Protein AF-A0ABD2W6Q7-F1 (afdb_monomer_lite)

pLDDT: mean 78.8, std 16.0, range [45.06, 95.56]

Foldseek 3Di:
DPLVVVLVVLLVVLVVLLVVLVVQLVDPDHDLVVSVVSLVVSVVSLVVSVVSLVVCVVVCPPCPSVVSNVVSVVSSVVSVVSSVVVVVVVVPDDPPPPPPPDPPPDDDDDD

Sequence (111 aa):
MAGGNEVARKRGTVKSKLTALKNTLPSKIVDPLNVTIRFERLTETFKEYESLVEELLIEDENHTESVQYQTIENDYYATAAKVRGLTSSNSSNTTRSVNFTVPMGSSTLIE

Secondary structure (DSSP, 8-state):
--HHHHHHHHHHHHHHHHHHHHHHTT-SS--HHHHHHHHHHHHHHHHHHHHHHHHHHTT-TT-HHHHHHHHHHHHHHHHHHHHHHHHHHTTS-------------------

Structure (mmCIF, N/CA/C/O backbone):
data_AF-A0ABD2W6Q7-F1
#
_entry.id   AF-A0ABD2W6Q7-F1
#
loop_
_atom_site.group_PDB
_atom_site.id
_atom_site.type_symbol
_atom_site.label_atom_id
_atom_site.label_alt_id
_atom_site.label_comp_id
_atom_site.label_asym_id
_atom_site.label_entity_id
_atom_site.label_seq_id
_atom_site.pdbx_PDB_ins_code
_atom_site.Cartn_x
_atom_site.Cartn_y
_atom_site.Cartn_z
_atom_site.occupancy
_atom_site.B_iso_or_equiv
_atom_site.auth_seq_id
_atom_site.auth_comp_id
_atom_site.auth_asym_id
_atom_site.auth_atom_id
_atom_site.pdbx_PDB_model_num
ATOM 1 N N . MET A 1 1 ? 22.087 3.928 -14.675 1.00 49.97 1 MET A N 1
ATOM 2 C CA . MET A 1 1 ? 20.811 3.192 -14.543 1.00 49.97 1 MET A CA 1
ATOM 3 C C . MET A 1 1 ? 20.729 2.553 -13.155 1.00 49.97 1 MET A C 1
ATOM 5 O O . MET A 1 1 ? 21.140 1.413 -12.990 1.00 49.97 1 MET A O 1
ATOM 9 N N . ALA A 1 2 ? 20.291 3.304 -12.136 1.00 56.81 2 ALA A N 1
ATOM 10 C CA . ALA A 1 2 ? 20.166 2.819 -10.749 1.00 56.81 2 ALA A CA 1
ATOM 11 C C . ALA A 1 2 ? 18.705 2.792 -10.240 1.00 56.81 2 ALA A C 1
ATOM 13 O O . ALA A 1 2 ? 18.399 2.019 -9.332 1.00 56.81 2 ALA A O 1
ATOM 14 N N . GLY A 1 3 ? 17.798 3.553 -10.870 1.00 64.12 3 GLY A N 1
ATOM 15 C CA . GLY A 1 3 ? 16.413 3.735 -10.413 1.00 64.12 3 GLY A CA 1
ATOM 16 C C . GLY A 1 3 ? 15.541 2.475 -10.449 1.00 64.12 3 GLY A C 1
ATOM 17 O O . GLY A 1 3 ? 14.791 2.223 -9.512 1.00 64.12 3 GLY A O 1
ATOM 18 N N . GLY A 1 4 ? 15.695 1.599 -11.451 1.00 70.62 4 GLY A N 1
ATOM 19 C CA . GLY A 1 4 ? 14.846 0.400 -11.575 1.00 70.62 4 GLY A CA 1
ATOM 20 C C . GLY A 1 4 ? 14.957 -0.592 -10.403 1.00 70.62 4 GLY A C 1
ATOM 21 O O . GLY A 1 4 ? 13.973 -1.215 -10.005 1.00 70.62 4 GLY A O 1
ATOM 22 N N . ASN A 1 5 ? 16.140 -0.718 -9.791 1.00 81.00 5 ASN A N 1
ATOM 23 C CA . ASN A 1 5 ? 16.342 -1.593 -8.628 1.00 81.00 5 ASN A CA 1
ATOM 24 C C . ASN A 1 5 ? 15.718 -0.989 -7.355 1.00 81.00 5 ASN A C 1
ATOM 26 O O . ASN A 1 5 ? 15.165 -1.703 -6.515 1.00 81.00 5 ASN A O 1
ATOM 30 N N . GLU A 1 6 ? 15.771 0.334 -7.220 1.00 84.62 6 GLU A N 1
ATOM 31 C CA . GLU A 1 6 ? 15.151 1.050 -6.109 1.00 84.62 6 GLU A CA 1
ATOM 32 C C . GLU A 1 6 ? 13.620 0.986 -6.177 1.00 84.62 6 GLU A C 1
ATOM 34 O O . GLU A 1 6 ? 12.980 0.631 -5.183 1.00 84.62 6 GLU A O 1
ATOM 39 N N . VAL A 1 7 ? 13.042 1.173 -7.367 1.00 84.50 7 VAL A N 1
ATOM 40 C CA . VAL A 1 7 ? 11.599 1.025 -7.609 1.00 84.50 7 VAL A CA 1
ATOM 41 C C . VAL A 1 7 ? 11.120 -0.385 -7.295 1.00 84.50 7 VAL A C 1
ATOM 43 O O . VAL A 1 7 ? 10.157 -0.549 -6.546 1.00 84.50 7 VAL A O 1
ATOM 46 N N . ALA A 1 8 ? 11.824 -1.422 -7.756 1.00 86.50 8 ALA A N 1
ATOM 47 C CA . ALA A 1 8 ? 11.469 -2.806 -7.443 1.00 86.50 8 ALA A CA 1
ATOM 48 C C . ALA A 1 8 ? 11.500 -3.101 -5.928 1.00 86.50 8 ALA A C 1
ATOM 50 O O . ALA A 1 8 ? 10.612 -3.784 -5.402 1.00 86.50 8 ALA A O 1
ATOM 51 N N . ARG A 1 9 ? 12.486 -2.559 -5.200 1.00 88.56 9 ARG A N 1
ATOM 52 C CA . ARG A 1 9 ? 12.577 -2.690 -3.735 1.00 88.56 9 ARG A CA 1
ATOM 53 C C . ARG A 1 9 ? 11.452 -1.949 -3.017 1.00 88.56 9 ARG A C 1
ATOM 55 O O . ARG A 1 9 ? 10.820 -2.512 -2.112 1.00 88.56 9 ARG A O 1
ATOM 62 N N . LYS A 1 10 ? 11.165 -0.709 -3.416 1.00 89.00 10 LYS A N 1
ATOM 63 C CA . LYS A 1 10 ? 10.097 0.096 -2.813 1.00 89.00 10 LYS A CA 1
ATOM 64 C C . LYS A 1 10 ? 8.725 -0.517 -3.090 1.00 89.00 10 LYS A C 1
ATOM 66 O O . LYS A 1 10 ? 7.946 -0.702 -2.157 1.00 89.00 10 LYS A O 1
ATOM 71 N N . ARG A 1 11 ? 8.498 -0.986 -4.318 1.00 90.62 11 ARG A N 1
ATOM 72 C CA . ARG A 1 11 ? 7.335 -1.782 -4.731 1.00 90.62 11 ARG A CA 1
ATOM 73 C C . ARG A 1 11 ? 7.107 -2.985 -3.819 1.00 90.62 11 ARG A C 1
ATOM 75 O O . ARG A 1 11 ? 6.009 -3.176 -3.296 1.00 90.62 11 ARG A O 1
ATOM 82 N N . GLY A 1 12 ? 8.151 -3.782 -3.580 1.00 90.38 12 GLY A N 1
ATOM 83 C CA . GLY A 1 12 ? 8.092 -4.920 -2.657 1.00 90.38 12 GLY A CA 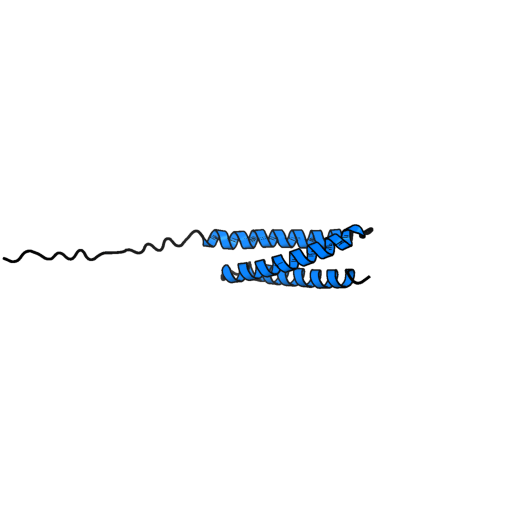1
ATOM 84 C C . GLY A 1 12 ? 7.706 -4.507 -1.232 1.00 90.38 12 GLY A C 1
ATOM 85 O O . GLY A 1 12 ? 6.872 -5.153 -0.594 1.00 90.38 12 GLY A O 1
ATOM 86 N N . THR A 1 13 ? 8.247 -3.382 -0.762 1.00 93.00 13 THR A N 1
ATOM 87 C CA . THR A 1 13 ? 7.945 -2.827 0.565 1.00 93.00 13 THR A CA 1
ATOM 88 C C . THR A 1 13 ? 6.480 -2.397 0.682 1.00 93.00 13 THR A C 1
ATOM 90 O O . THR A 1 13 ? 5.815 -2.759 1.655 1.00 93.00 13 THR A O 1
ATOM 93 N N . VAL A 1 14 ? 5.949 -1.683 -0.316 1.00 92.75 14 VAL A N 1
ATOM 94 C CA . VAL A 1 14 ? 4.536 -1.268 -0.366 1.00 92.75 14 VAL A CA 1
ATOM 95 C C . VAL A 1 14 ? 3.616 -2.490 -0.371 1.00 92.75 14 VAL A C 1
ATOM 97 O O . VAL A 1 14 ? 2.712 -2.575 0.460 1.00 92.75 14 VAL A O 1
ATOM 100 N N . LYS A 1 15 ? 3.885 -3.487 -1.225 1.00 93.88 15 LYS A N 1
ATOM 101 C CA . LYS A 1 15 ? 3.092 -4.730 -1.289 1.00 93.88 15 LYS A CA 1
ATOM 102 C C . LYS A 1 15 ? 3.085 -5.489 0.038 1.00 93.88 15 LYS A C 1
ATOM 104 O O . LYS A 1 15 ? 2.035 -5.977 0.460 1.00 93.88 15 LYS A O 1
ATOM 109 N N . SER A 1 16 ? 4.232 -5.574 0.710 1.00 94.06 16 SER A N 1
ATOM 110 C CA . SER A 1 16 ? 4.340 -6.219 2.023 1.00 94.06 16 SER A CA 1
ATOM 111 C C . SER A 1 16 ? 3.500 -5.490 3.077 1.00 94.06 16 SER A C 1
ATOM 113 O O . SER A 1 16 ? 2.676 -6.111 3.753 1.00 94.06 16 SER A O 1
ATOM 115 N N . LYS A 1 17 ? 3.617 -4.155 3.155 1.00 92.75 17 LYS A N 1
ATOM 116 C CA . LYS A 1 17 ? 2.820 -3.322 4.071 1.00 92.75 17 LYS A CA 1
ATOM 117 C C . LYS A 1 17 ? 1.316 -3.420 3.786 1.00 92.75 17 LYS A C 1
ATOM 119 O O . LYS A 1 17 ? 0.539 -3.578 4.726 1.00 92.75 17 LYS A O 1
ATOM 124 N N . LEU A 1 18 ? 0.910 -3.393 2.514 1.00 92.19 18 LEU A N 1
ATOM 125 C CA . LEU A 1 18 ? -0.482 -3.592 2.092 1.00 92.19 18 LEU A CA 1
ATOM 126 C C . LEU A 1 18 ? -1.016 -4.954 2.524 1.00 92.19 18 LEU A C 1
ATOM 128 O O . LEU A 1 18 ? -2.102 -5.036 3.090 1.00 92.19 18 LEU A O 1
ATOM 132 N N . THR A 1 19 ? -0.247 -6.017 2.295 1.00 92.56 19 THR A N 1
ATOM 133 C CA . THR A 1 19 ? -0.633 -7.385 2.664 1.00 92.56 19 THR A CA 1
ATOM 134 C C . THR A 1 19 ? -0.794 -7.516 4.176 1.00 92.56 19 THR A C 1
ATOM 136 O O . THR A 1 19 ? -1.811 -8.019 4.651 1.00 92.56 19 THR A O 1
ATOM 139 N N . ALA A 1 20 ? 0.168 -7.001 4.946 1.00 89.94 20 ALA A N 1
ATOM 140 C CA . ALA A 1 20 ? 0.096 -6.999 6.401 1.00 89.94 20 ALA A CA 1
ATOM 141 C C . ALA A 1 20 ? -1.147 -6.248 6.901 1.00 89.94 20 ALA A C 1
ATOM 143 O O . ALA A 1 20 ? -1.856 -6.747 7.775 1.00 89.94 20 ALA A O 1
ATOM 144 N N . LEU A 1 21 ? -1.453 -5.082 6.320 1.00 88.19 21 LEU A N 1
ATOM 145 C CA . LEU A 1 21 ? -2.616 -4.292 6.712 1.00 88.19 21 LEU A CA 1
ATOM 146 C C . LEU A 1 21 ? -3.929 -4.991 6.325 1.00 88.19 21 LEU A C 1
ATOM 148 O O . LEU A 1 21 ? -4.798 -5.164 7.179 1.00 88.19 21 LEU A O 1
ATOM 152 N N . LYS A 1 22 ? -4.039 -5.498 5.090 1.00 88.75 22 LYS A N 1
ATOM 153 C CA . LYS A 1 22 ? -5.180 -6.297 4.609 1.00 88.75 22 LYS A CA 1
ATOM 154 C C . LYS A 1 22 ? -5.477 -7.496 5.510 1.00 88.75 22 LYS A C 1
ATOM 156 O O . LYS A 1 22 ? -6.646 -7.761 5.760 1.00 88.75 22 LYS A O 1
ATOM 161 N N . ASN A 1 23 ? -4.453 -8.169 6.032 1.00 88.31 23 ASN A N 1
ATOM 162 C CA . ASN A 1 23 ? -4.619 -9.309 6.939 1.00 88.31 23 ASN A CA 1
ATOM 163 C C . ASN A 1 23 ? -5.097 -8.905 8.340 1.00 88.31 23 ASN A C 1
ATOM 165 O O . ASN A 1 23 ? -5.740 -9.700 9.019 1.00 88.31 23 ASN A O 1
ATOM 169 N N . THR A 1 24 ? -4.810 -7.676 8.779 1.00 84.38 24 THR A N 1
ATOM 170 C CA . THR A 1 24 ? -5.277 -7.178 10.083 1.00 84.38 24 THR A CA 1
ATOM 171 C C . THR A 1 24 ? -6.725 -6.695 10.046 1.00 84.38 24 THR A C 1
ATOM 173 O O . THR A 1 24 ? -7.471 -6.974 10.977 1.00 84.38 24 THR A O 1
ATOM 176 N N . LEU A 1 25 ? -7.153 -6.053 8.953 1.00 82.00 25 LEU A N 1
ATOM 177 C CA . LEU A 1 25 ? -8.486 -5.454 8.798 1.00 82.00 25 LEU A CA 1
ATOM 178 C C . LEU A 1 25 ? -9.705 -6.380 9.035 1.00 82.00 25 LEU A C 1
ATOM 180 O O . LEU A 1 25 ? -10.691 -5.878 9.567 1.00 82.00 25 LEU A O 1
ATOM 184 N N . PRO A 1 26 ? -9.719 -7.680 8.667 1.00 80.06 26 PRO A N 1
ATOM 185 C CA . PRO A 1 26 ? -10.881 -8.543 8.903 1.00 80.06 26 PRO A CA 1
ATOM 186 C C . PRO A 1 26 ? -11.031 -9.006 10.361 1.00 80.06 26 PRO A C 1
ATOM 188 O O . PRO A 1 26 ? -12.038 -9.630 10.697 1.00 80.06 26 PRO A O 1
ATOM 191 N N . SER A 1 27 ? -10.053 -8.74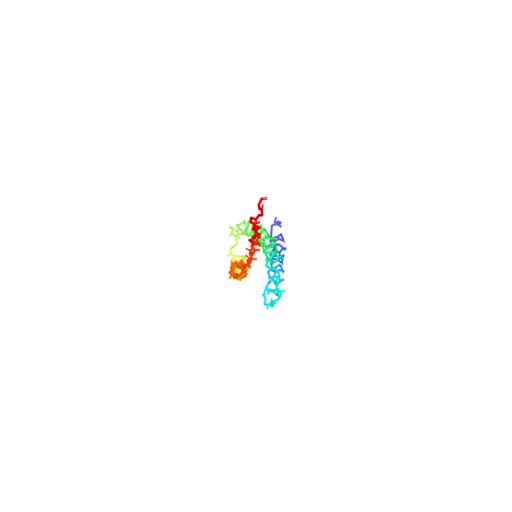3 11.235 1.00 74.38 27 SER A N 1
ATOM 192 C CA . SER A 1 27 ? -10.139 -9.154 12.637 1.00 74.38 27 SER A CA 1
ATOM 193 C C . SER A 1 27 ? -11.136 -8.278 13.405 1.00 74.38 27 SER A C 1
ATOM 195 O O . SER A 1 27 ? -11.048 -7.053 13.392 1.00 74.38 27 SER A O 1
ATOM 197 N N . LYS A 1 28 ? -12.076 -8.912 14.123 1.00 62.72 28 LYS A N 1
ATOM 198 C CA . LYS A 1 28 ? -13.111 -8.233 14.933 1.00 62.72 28 LYS A CA 1
ATOM 199 C C . LYS A 1 28 ? -12.549 -7.426 16.113 1.00 62.72 28 LYS A C 1
ATOM 201 O O . LYS A 1 28 ? -13.285 -6.661 16.723 1.00 62.72 28 LYS A O 1
ATOM 206 N N . ILE A 1 29 ? -11.271 -7.615 16.443 1.00 71.12 29 ILE A N 1
ATOM 207 C CA . ILE A 1 29 ? -10.566 -6.954 17.547 1.00 71.12 29 ILE A CA 1
ATOM 208 C C . ILE A 1 29 ? -9.372 -6.206 16.951 1.00 71.12 29 ILE A C 1
ATOM 210 O O . ILE A 1 29 ? -8.212 -6.570 17.141 1.00 71.12 29 ILE A O 1
ATOM 214 N N . VAL A 1 30 ? -9.664 -5.205 16.131 1.00 79.31 30 VAL A N 1
ATOM 215 C CA . VAL A 1 30 ? -8.662 -4.306 15.562 1.00 79.31 30 VAL A CA 1
ATOM 216 C C . VAL A 1 30 ? -8.670 -3.009 16.348 1.00 79.31 30 VAL A C 1
ATOM 218 O O . VAL A 1 30 ? -9.719 -2.392 16.493 1.00 79.31 30 VAL A O 1
ATOM 221 N N . ASP A 1 31 ? -7.496 -2.589 16.818 1.00 85.12 31 ASP A N 1
ATOM 222 C CA . ASP A 1 31 ? -7.293 -1.253 17.372 1.00 85.12 31 ASP A CA 1
ATOM 223 C C . ASP A 1 31 ? -7.268 -0.215 16.228 1.00 85.12 31 ASP A C 1
ATOM 225 O O . ASP A 1 31 ? -6.327 -0.224 15.417 1.00 85.12 31 ASP A O 1
ATOM 229 N N . PRO A 1 32 ? -8.271 0.684 16.141 1.00 84.50 32 PRO A N 1
ATOM 230 C CA . PRO A 1 32 ? -8.352 1.684 15.081 1.00 84.50 32 PRO A CA 1
ATOM 231 C C . PRO A 1 32 ? -7.155 2.640 15.068 1.00 84.50 32 PRO A C 1
ATOM 233 O O . PRO A 1 32 ? -6.745 3.082 13.992 1.00 84.50 32 PRO A O 1
ATOM 236 N N . LEU A 1 33 ? -6.557 2.930 16.230 1.00 87.00 33 LEU A N 1
ATOM 237 C CA . LEU A 1 33 ? -5.386 3.802 16.320 1.00 87.00 33 LEU A CA 1
ATOM 238 C C . LEU A 1 33 ? -4.167 3.126 15.686 1.00 87.00 33 LEU A C 1
ATOM 240 O O . LEU A 1 33 ? -3.486 3.717 14.849 1.00 87.00 33 LEU A O 1
ATOM 244 N N . ASN A 1 34 ? -3.928 1.858 16.023 1.00 88.12 34 ASN A N 1
ATOM 245 C CA . ASN A 1 34 ? -2.821 1.080 15.467 1.00 88.12 34 ASN A CA 1
ATOM 246 C C . ASN A 1 34 ? -2.949 0.917 13.946 1.00 88.12 34 ASN A C 1
ATOM 248 O O . ASN A 1 34 ? -1.970 1.070 13.216 1.00 88.12 34 ASN A O 1
ATOM 252 N N . VAL A 1 35 ? -4.163 0.661 13.448 1.00 89.69 35 VAL A N 1
ATOM 253 C CA . VAL A 1 35 ? -4.423 0.588 12.003 1.00 89.69 35 VAL A CA 1
ATOM 254 C C . VAL A 1 35 ? -4.192 1.930 11.318 1.00 89.69 35 VAL A C 1
ATOM 256 O O . VAL A 1 35 ? -3.576 1.947 10.255 1.00 89.69 35 VAL A O 1
ATOM 259 N N . THR A 1 36 ? -4.600 3.040 11.935 1.00 89.56 36 THR A N 1
ATOM 260 C CA . THR A 1 36 ? -4.355 4.389 11.400 1.00 89.56 36 THR A CA 1
ATOM 261 C C . THR A 1 36 ? -2.858 4.676 11.288 1.00 89.56 36 THR A C 1
ATOM 263 O O . THR A 1 36 ? -2.387 4.990 10.201 1.00 89.56 36 THR A O 1
ATOM 266 N N . ILE A 1 37 ? -2.080 4.437 12.350 1.00 91.75 37 ILE A N 1
ATOM 267 C CA . ILE A 1 37 ? -0.619 4.647 12.350 1.00 91.75 37 ILE A CA 1
ATOM 268 C C . ILE A 1 37 ? 0.070 3.782 11.283 1.00 91.75 37 ILE A C 1
ATOM 270 O O . ILE A 1 37 ? 0.978 4.225 10.577 1.00 91.75 37 ILE A O 1
ATOM 274 N N . ARG A 1 38 ? -0.339 2.513 11.149 1.00 91.25 38 ARG A N 1
ATOM 275 C CA . ARG A 1 38 ? 0.208 1.622 10.112 1.00 91.25 38 ARG A CA 1
ATOM 276 C C . ARG A 1 38 ? -0.150 2.097 8.711 1.00 91.25 38 ARG A C 1
ATOM 278 O O . ARG A 1 38 ? 0.681 1.972 7.813 1.00 91.25 38 ARG A O 1
ATOM 285 N N . PHE A 1 39 ? -1.361 2.615 8.532 1.00 93.31 39 PHE A N 1
ATOM 286 C CA . PHE A 1 39 ? -1.808 3.166 7.264 1.00 93.31 39 PHE A CA 1
ATOM 287 C C . PHE A 1 39 ? -1.045 4.449 6.909 1.00 93.31 39 PHE A C 1
ATOM 289 O O . PHE A 1 39 ? -0.570 4.554 5.788 1.00 93.31 39 PHE A O 1
ATOM 296 N N . GLU A 1 40 ? -0.798 5.361 7.851 1.00 93.81 40 GLU A N 1
ATOM 297 C CA . GLU A 1 40 ? 0.030 6.560 7.624 1.00 93.81 40 GLU A CA 1
ATOM 298 C C . GLU A 1 40 ? 1.447 6.204 7.149 1.00 93.81 40 GLU A C 1
ATOM 300 O O . GLU A 1 40 ? 1.917 6.706 6.130 1.00 93.81 40 GLU A O 1
ATOM 305 N N . ARG A 1 41 ? 2.094 5.235 7.806 1.00 93.44 41 ARG A N 1
ATOM 306 C CA . ARG A 1 41 ? 3.413 4.725 7.386 1.00 93.44 41 ARG A CA 1
ATOM 307 C C . ARG A 1 41 ? 3.392 4.005 6.038 1.00 93.44 41 ARG A C 1
ATOM 309 O O . ARG A 1 41 ? 4.445 3.818 5.422 1.00 93.44 41 ARG A O 1
ATOM 316 N N . LEU A 1 42 ? 2.243 3.476 5.626 1.00 93.50 42 LEU A N 1
ATOM 317 C CA . LEU A 1 42 ? 2.054 2.923 4.288 1.00 93.50 42 LEU A CA 1
ATOM 318 C C . LEU A 1 42 ? 1.914 4.063 3.274 1.00 93.50 42 LEU A C 1
ATOM 320 O O . LEU A 1 42 ? 2.573 3.999 2.244 1.00 93.50 42 LEU A O 1
ATOM 324 N N . THR A 1 43 ? 1.143 5.105 3.590 1.00 94.94 43 THR A N 1
ATOM 325 C CA . THR A 1 43 ? 0.972 6.311 2.768 1.00 94.94 43 THR A CA 1
ATOM 326 C C . THR A 1 43 ? 2.303 6.980 2.452 1.00 94.94 43 THR A C 1
ATOM 328 O O . THR A 1 43 ? 2.562 7.283 1.294 1.00 94.94 43 THR A O 1
ATOM 331 N N . GLU A 1 44 ? 3.177 7.168 3.443 1.00 95.00 44 GLU A N 1
ATOM 332 C CA . GLU A 1 44 ? 4.515 7.740 3.221 1.00 95.00 44 GLU A CA 1
ATOM 333 C C . GLU A 1 44 ? 5.318 6.911 2.212 1.00 95.00 44 GLU A C 1
ATOM 335 O O . GLU A 1 44 ? 5.810 7.422 1.211 1.00 95.00 44 GLU A O 1
ATOM 340 N N . THR A 1 45 ? 5.369 5.593 2.420 1.00 92.94 45 THR A N 1
ATOM 341 C CA . THR A 1 45 ? 6.101 4.684 1.526 1.00 92.94 45 THR A CA 1
ATOM 342 C C . THR A 1 45 ? 5.473 4.600 0.137 1.00 92.94 45 THR A C 1
ATOM 344 O O . THR A 1 45 ? 6.203 4.411 -0.832 1.00 92.94 45 THR A O 1
ATOM 347 N N . PHE A 1 46 ? 4.148 4.717 0.038 1.00 93.50 46 PHE A N 1
ATOM 348 C CA . PHE A 1 46 ? 3.432 4.750 -1.233 1.00 93.50 46 PHE A CA 1
ATOM 349 C C . PHE A 1 46 ? 3.753 6.026 -2.017 1.00 93.50 46 PHE A C 1
ATOM 351 O O . PHE A 1 46 ? 4.079 5.917 -3.189 1.00 93.50 46 PHE A O 1
ATOM 358 N N . LYS A 1 47 ? 3.779 7.199 -1.372 1.00 94.31 47 LYS A N 1
ATOM 359 C CA . LYS A 1 47 ? 4.171 8.467 -2.016 1.00 94.31 47 LYS A CA 1
ATOM 360 C C . LYS A 1 47 ? 5.613 8.455 -2.517 1.00 94.31 47 LYS A C 1
ATOM 362 O O . LYS A 1 47 ? 5.901 8.914 -3.613 1.00 94.31 47 LYS A O 1
ATOM 367 N N . GLU A 1 48 ? 6.528 7.898 -1.728 1.00 91.88 48 GLU A N 1
ATOM 368 C CA . GLU A 1 48 ? 7.910 7.718 -2.177 1.00 91.88 48 GLU A CA 1
ATOM 369 C C . GLU A 1 48 ? 8.000 6.742 -3.365 1.00 91.88 48 GLU A C 1
ATOM 371 O O . GLU A 1 48 ? 8.794 6.949 -4.273 1.00 91.88 48 GLU A O 1
ATOM 376 N N . TYR A 1 49 ? 7.195 5.673 -3.374 1.00 90.81 49 TYR A N 1
ATOM 377 C CA . TYR A 1 49 ? 7.118 4.751 -4.512 1.00 90.81 49 TYR A CA 1
ATOM 378 C C . TYR A 1 49 ? 6.555 5.429 -5.764 1.00 90.81 49 TYR A C 1
ATOM 380 O O . TYR A 1 49 ? 7.117 5.260 -6.838 1.00 90.81 49 TYR A O 1
ATOM 388 N N . GLU A 1 50 ? 5.482 6.201 -5.616 1.00 91.62 50 GLU A N 1
ATOM 389 C CA . GLU A 1 50 ? 4.846 6.980 -6.679 1.00 91.62 50 GLU A CA 1
ATOM 390 C C . GLU A 1 50 ? 5.831 7.946 -7.334 1.00 91.62 50 GLU A C 1
ATOM 392 O O . GLU A 1 50 ? 6.028 7.866 -8.541 1.00 91.62 50 GLU A O 1
ATOM 397 N N . SER A 1 51 ? 6.542 8.750 -6.538 1.00 90.50 51 SER A N 1
ATOM 398 C CA . SER A 1 51 ? 7.556 9.678 -7.055 1.00 90.50 51 SER A CA 1
ATOM 399 C C . SER A 1 51 ? 8.636 8.964 -7.873 1.00 90.50 51 SER A C 1
ATOM 401 O O . SER A 1 51 ? 9.038 9.456 -8.922 1.00 90.50 51 SER A O 1
ATOM 403 N N . LEU A 1 52 ? 9.098 7.792 -7.422 1.00 87.44 52 LEU A N 1
ATOM 404 C CA . LEU A 1 52 ? 10.120 7.029 -8.143 1.00 87.44 52 LEU A CA 1
ATOM 405 C C . LEU A 1 52 ? 9.576 6.384 -9.426 1.00 87.44 52 LEU A C 1
ATOM 407 O O . LEU A 1 52 ? 10.313 6.199 -10.391 1.00 87.44 52 LEU A O 1
ATOM 411 N N . VAL A 1 53 ? 8.301 5.992 -9.431 1.00 86.75 53 VAL A N 1
ATOM 412 C CA . VAL A 1 53 ? 7.648 5.438 -10.619 1.00 86.75 53 VAL A CA 1
ATOM 413 C C . VAL A 1 53 ? 7.398 6.526 -11.653 1.00 86.75 53 VAL A C 1
ATOM 415 O O . VAL A 1 53 ? 7.644 6.272 -12.825 1.00 86.75 53 VAL A O 1
ATOM 418 N N . GLU A 1 54 ? 6.949 7.718 -11.255 1.00 85.94 54 GLU A N 1
ATOM 419 C CA . GLU A 1 54 ? 6.740 8.845 -12.175 1.00 85.94 54 GLU A CA 1
ATOM 420 C C . GLU A 1 54 ? 8.008 9.172 -12.971 1.00 85.94 54 GLU A C 1
ATOM 422 O O . GLU A 1 54 ? 7.933 9.369 -14.182 1.00 85.94 54 GLU A O 1
ATOM 427 N N . GLU A 1 55 ? 9.178 9.135 -12.327 1.00 82.19 55 GLU A N 1
ATOM 428 C CA . GLU A 1 55 ? 10.468 9.320 -13.001 1.00 82.19 55 GLU A CA 1
ATOM 429 C C . GLU A 1 55 ? 10.756 8.231 -14.049 1.00 82.19 55 GLU A C 1
ATOM 431 O O . GLU A 1 55 ? 11.308 8.528 -15.107 1.00 82.19 55 GLU A O 1
ATOM 436 N N . LEU A 1 56 ? 10.363 6.979 -13.790 1.00 77.88 56 LEU A N 1
ATOM 437 C CA . LEU A 1 56 ? 10.566 5.861 -14.719 1.00 77.88 56 LEU A CA 1
ATOM 438 C C . LEU A 1 56 ? 9.496 5.76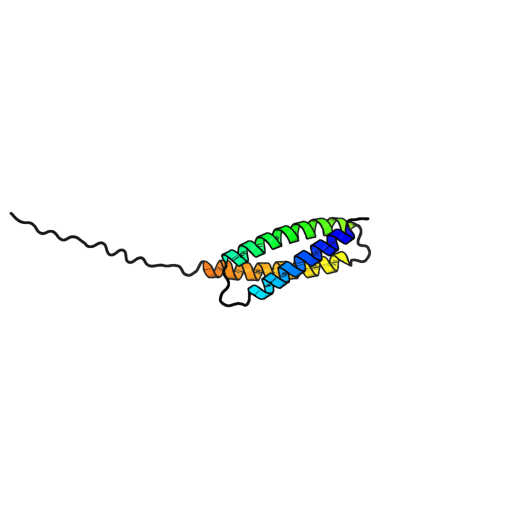9 -15.810 1.00 77.88 56 LEU A C 1
ATOM 440 O O . LEU A 1 56 ? 9.787 5.277 -16.897 1.00 77.88 56 LEU A O 1
ATOM 444 N N . LEU A 1 57 ? 8.272 6.236 -15.551 1.00 78.81 57 LEU A N 1
ATOM 445 C CA . LEU A 1 57 ? 7.170 6.224 -16.518 1.00 78.81 57 LEU A CA 1
ATOM 446 C C . LEU A 1 57 ? 7.462 7.086 -17.746 1.00 78.81 57 LEU A C 1
ATOM 448 O O . LEU A 1 57 ? 6.954 6.797 -18.825 1.00 78.81 57 LEU A O 1
ATOM 452 N N . ILE A 1 58 ? 8.308 8.106 -17.595 1.00 76.06 58 ILE A N 1
ATOM 453 C CA . ILE A 1 58 ? 8.781 8.949 -18.700 1.00 76.06 58 ILE A CA 1
ATOM 454 C C . ILE A 1 58 ? 9.568 8.118 -19.731 1.00 76.06 58 ILE A C 1
ATOM 456 O O . ILE A 1 58 ? 9.556 8.440 -20.918 1.00 76.06 58 ILE A O 1
ATOM 460 N N . GLU A 1 59 ? 10.215 7.033 -19.295 1.00 72.12 59 GLU A N 1
ATOM 461 C CA . GLU A 1 59 ? 11.069 6.163 -20.113 1.00 72.12 59 GLU A CA 1
ATOM 462 C C . GLU A 1 59 ? 10.448 4.763 -20.356 1.00 72.12 59 GLU A C 1
ATOM 464 O O . GLU A 1 59 ? 11.081 3.897 -20.962 1.00 72.12 59 GLU A O 1
ATOM 469 N N . ASP A 1 60 ? 9.214 4.509 -19.895 1.00 73.19 60 ASP A N 1
ATOM 470 C CA . ASP A 1 60 ? 8.573 3.180 -19.910 1.00 73.19 60 ASP A CA 1
ATOM 471 C C . ASP A 1 60 ? 7.901 2.853 -21.259 1.00 73.19 60 ASP A C 1
ATOM 473 O O . ASP A 1 60 ? 6.677 2.786 -21.374 1.00 73.19 60 ASP A O 1
ATOM 477 N N . GLU A 1 61 ? 8.700 2.582 -22.296 1.00 71.25 61 GLU A N 1
ATOM 478 C CA . GLU A 1 61 ? 8.191 2.190 -23.627 1.00 71.25 61 GLU A CA 1
ATOM 479 C C . GLU A 1 61 ? 7.326 0.910 -23.592 1.00 71.25 61 GLU A C 1
ATOM 481 O O . GLU A 1 61 ? 6.400 0.741 -24.389 1.00 71.25 61 GLU A O 1
ATOM 486 N N . ASN A 1 62 ? 7.586 0.008 -22.638 1.00 79.31 62 ASN A N 1
ATOM 487 C CA . ASN A 1 62 ? 6.895 -1.280 -22.512 1.00 79.31 62 ASN A CA 1
ATOM 488 C C . ASN A 1 62 ? 5.703 -1.252 -21.542 1.00 79.31 62 ASN A C 1
ATOM 490 O O . ASN A 1 62 ? 5.114 -2.306 -21.290 1.00 79.31 62 ASN A O 1
ATOM 494 N N . HIS A 1 63 ? 5.350 -0.085 -20.990 1.00 79.44 63 HIS A N 1
ATOM 495 C CA . HIS A 1 63 ? 4.226 0.118 -20.061 1.00 79.44 63 HIS A CA 1
ATOM 496 C C . HIS A 1 63 ? 4.233 -0.823 -18.836 1.00 79.44 63 HIS A C 1
ATOM 498 O O . HIS A 1 63 ? 3.204 -1.065 -18.197 1.00 79.44 63 HIS A O 1
ATOM 504 N N . THR A 1 64 ? 5.384 -1.412 -18.512 1.00 83.25 64 THR A N 1
ATOM 505 C CA . THR A 1 64 ? 5.478 -2.482 -17.513 1.00 83.25 64 THR A CA 1
ATOM 506 C C . THR A 1 64 ? 5.449 -1.920 -16.098 1.00 83.25 64 THR A C 1
ATOM 508 O O . THR A 1 64 ? 4.870 -2.538 -15.199 1.00 83.25 64 THR A O 1
ATOM 511 N N . GLU A 1 65 ? 6.047 -0.751 -15.887 1.00 82.56 65 GLU A N 1
ATOM 512 C CA . GLU A 1 65 ? 5.996 -0.059 -14.602 1.00 82.56 65 GLU A CA 1
ATOM 513 C C . GLU A 1 65 ? 4.626 0.599 -14.402 1.00 82.56 65 GLU A C 1
ATOM 515 O O . GLU A 1 65 ? 4.082 0.530 -13.298 1.00 82.56 65 GLU A O 1
ATOM 520 N N . SER A 1 66 ? 3.996 1.084 -15.479 1.00 85.25 66 SER A N 1
ATOM 521 C CA . SER A 1 66 ? 2.619 1.605 -15.457 1.00 85.25 66 SER A CA 1
ATOM 522 C C . SER A 1 66 ? 1.597 0.587 -14.938 1.00 85.25 66 SER A C 1
ATOM 524 O O . SER A 1 66 ? 0.869 0.861 -13.981 1.00 85.25 66 SER A O 1
ATOM 526 N N . VAL A 1 67 ? 1.589 -0.632 -15.489 1.00 89.62 67 VAL A N 1
ATOM 527 C CA . VAL A 1 67 ? 0.653 -1.693 -15.065 1.00 89.62 67 VAL A CA 1
ATOM 528 C C . VAL A 1 67 ? 0.879 -2.099 -13.604 1.00 89.62 67 VAL A C 1
ATOM 530 O O . VAL A 1 67 ? -0.072 -2.341 -12.847 1.00 89.62 67 VAL A O 1
ATOM 533 N N . GLN A 1 68 ? 2.141 -2.181 -13.181 1.00 88.69 68 GLN A N 1
ATOM 534 C CA . GLN A 1 68 ? 2.482 -2.560 -11.811 1.00 88.69 68 GLN A CA 1
ATOM 535 C C . GLN A 1 68 ? 2.087 -1.484 -10.804 1.00 88.69 68 GLN A C 1
ATOM 537 O O . GLN A 1 68 ? 1.528 -1.816 -9.755 1.00 88.69 68 GLN A O 1
ATOM 542 N N . TYR A 1 69 ? 2.333 -0.218 -11.135 1.00 90.19 69 TYR A N 1
ATOM 543 C CA . TYR A 1 69 ? 1.909 0.912 -10.324 1.00 90.19 69 TYR A CA 1
ATOM 544 C C . TYR A 1 69 ? 0.391 0.950 -10.188 1.00 90.19 69 TYR A C 1
ATOM 546 O O . TYR A 1 69 ? -0.105 0.929 -9.064 1.00 90.19 69 TYR A O 1
ATOM 554 N N . GLN A 1 70 ? -0.351 0.856 -11.294 1.00 92.88 70 GLN A N 1
ATOM 555 C CA . GLN A 1 70 ? -1.814 0.880 -11.273 1.00 92.88 70 GLN A CA 1
ATOM 556 C C . GLN A 1 70 ? -2.405 -0.257 -10.423 1.00 92.88 70 GLN A C 1
ATOM 558 O O . GLN A 1 70 ? -3.391 -0.081 -9.705 1.00 92.88 70 GLN A O 1
ATOM 563 N N . THR A 1 71 ? -1.790 -1.442 -10.449 1.00 93.25 71 THR A N 1
ATOM 564 C CA . THR A 1 71 ? -2.206 -2.561 -9.588 1.00 93.25 71 THR A CA 1
ATOM 565 C C . THR A 1 71 ? -2.059 -2.213 -8.103 1.00 93.25 71 THR A C 1
ATOM 567 O O . THR A 1 71 ? -2.944 -2.503 -7.298 1.00 93.25 71 THR A O 1
ATOM 570 N N . ILE A 1 72 ? -0.942 -1.589 -7.729 1.00 93.12 72 ILE A N 1
ATOM 571 C CA . ILE A 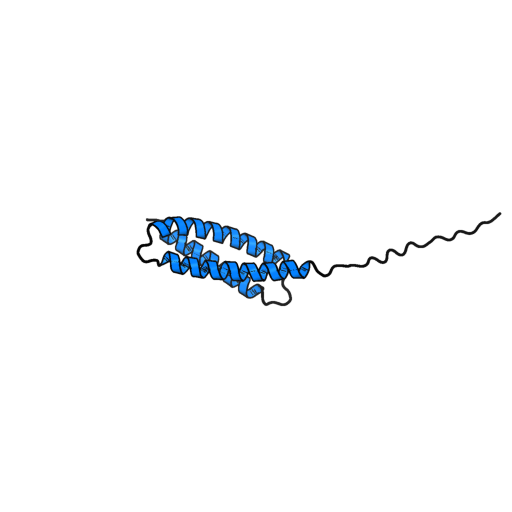1 72 ? -0.638 -1.230 -6.339 1.00 93.12 72 ILE A CA 1
ATOM 572 C C . ILE A 1 72 ? -1.475 -0.043 -5.877 1.00 93.12 72 ILE A C 1
ATOM 574 O O . ILE A 1 72 ? -1.954 -0.049 -4.746 1.00 93.12 72 ILE A O 1
ATOM 578 N N . GLU A 1 73 ? -1.680 0.937 -6.748 1.00 94.94 73 GLU A N 1
ATOM 579 C CA . GLU A 1 73 ? -2.531 2.098 -6.525 1.00 94.94 73 GLU A CA 1
ATOM 580 C C . GLU A 1 73 ? -3.971 1.671 -6.201 1.00 94.94 73 GLU A C 1
ATOM 582 O O . GLU A 1 73 ? -4.523 2.052 -5.165 1.00 94.94 73 GLU A O 1
ATOM 587 N N . ASN A 1 74 ? -4.554 0.796 -7.026 1.00 94.56 74 ASN A N 1
ATOM 588 C CA . ASN A 1 74 ? -5.890 0.249 -6.786 1.00 94.56 74 ASN A CA 1
ATOM 589 C C . ASN A 1 74 ? -5.988 -0.447 -5.420 1.00 94.56 74 ASN A C 1
ATOM 591 O O . ASN A 1 74 ? -6.931 -0.226 -4.653 1.00 94.56 74 ASN A O 1
ATOM 595 N N . ASP A 1 75 ? -4.993 -1.268 -5.086 1.00 93.12 75 ASP A N 1
ATOM 596 C CA . ASP A 1 75 ? -4.935 -1.977 -3.809 1.00 93.12 75 ASP A CA 1
ATOM 597 C C . ASP A 1 75 ? -4.766 -1.034 -2.611 1.00 93.12 75 ASP A C 1
ATOM 599 O O . ASP A 1 75 ? -5.340 -1.269 -1.537 1.00 93.12 75 ASP A O 1
ATOM 603 N N . TYR A 1 76 ? -3.994 0.035 -2.792 1.00 95.56 76 TYR A N 1
ATOM 604 C CA . TYR A 1 76 ? -3.796 1.082 -1.806 1.00 95.56 76 TYR A CA 1
ATOM 605 C C . TYR A 1 76 ? -5.103 1.815 -1.513 1.00 95.56 76 TYR A C 1
ATOM 607 O O . TYR A 1 76 ? -5.534 1.833 -0.355 1.00 95.56 76 TYR A O 1
ATOM 615 N N . TYR A 1 77 ? -5.800 2.319 -2.532 1.00 95.19 77 TYR A N 1
ATOM 616 C CA . TYR A 1 77 ? -7.063 3.032 -2.333 1.00 95.19 77 TYR A CA 1
ATOM 617 C C . TYR A 1 77 ? -8.184 2.128 -1.810 1.00 95.19 77 TYR A C 1
ATOM 619 O O . TYR A 1 77 ? -8.957 2.543 -0.941 1.00 95.19 77 TYR A O 1
ATOM 627 N N . ALA A 1 78 ? -8.236 0.862 -2.233 1.00 93.12 78 ALA A N 1
ATOM 628 C CA . ALA A 1 78 ? -9.165 -0.113 -1.661 1.00 93.12 78 ALA A CA 1
ATOM 629 C C . ALA A 1 78 ? -8.908 -0.339 -0.160 1.00 93.12 78 ALA A C 1
ATOM 631 O O . ALA A 1 78 ? -9.843 -0.497 0.632 1.00 93.12 78 ALA A O 1
ATOM 632 N N . THR A 1 79 ? -7.640 -0.343 0.254 1.00 91.19 79 THR A N 1
ATOM 633 C CA . THR A 1 79 ? -7.253 -0.467 1.665 1.00 91.19 79 THR A CA 1
ATOM 634 C C . THR A 1 79 ? -7.564 0.817 2.439 1.00 91.19 79 THR A C 1
ATOM 636 O O . THR A 1 79 ? -8.107 0.742 3.541 1.00 91.19 79 THR A O 1
ATOM 639 N N . ALA A 1 80 ? -7.326 1.985 1.840 1.00 91.75 80 ALA A N 1
ATOM 640 C CA . ALA A 1 80 ? -7.657 3.291 2.406 1.00 91.75 80 ALA A CA 1
ATOM 641 C C . ALA A 1 80 ? -9.154 3.419 2.726 1.00 91.75 80 ALA A C 1
ATOM 643 O O . ALA A 1 80 ? -9.529 3.834 3.823 1.00 91.75 80 ALA A O 1
ATOM 644 N N . ALA A 1 81 ? -10.016 2.992 1.798 1.00 90.69 81 ALA A N 1
ATOM 645 C CA . ALA A 1 81 ? -11.463 2.991 1.993 1.00 90.69 81 ALA A CA 1
ATOM 646 C C . ALA A 1 81 ? -11.883 2.135 3.201 1.00 90.69 81 ALA A C 1
ATOM 648 O O . ALA A 1 81 ? -12.717 2.555 4.005 1.00 90.69 81 ALA A O 1
ATOM 649 N N . LYS A 1 82 ? -11.262 0.961 3.377 1.00 88.88 82 LYS A N 1
ATOM 650 C CA . LYS A 1 82 ? -11.520 0.075 4.524 1.00 88.88 82 LYS A CA 1
ATOM 651 C C . LYS A 1 82 ? -11.058 0.687 5.845 1.00 88.88 82 LYS A C 1
ATOM 653 O O . LYS A 1 82 ? -11.809 0.655 6.817 1.00 88.88 82 LYS A O 1
ATOM 658 N N . VAL A 1 83 ? -9.859 1.273 5.878 1.00 88.44 83 VAL A N 1
ATOM 659 C CA . VAL A 1 83 ? -9.332 1.968 7.066 1.00 88.44 83 VAL A CA 1
ATOM 660 C C . VAL A 1 83 ? -10.249 3.127 7.461 1.00 88.44 83 VAL A C 1
ATOM 662 O O . VAL A 1 83 ? -10.629 3.235 8.625 1.00 88.44 83 VAL A O 1
ATOM 665 N N . ARG A 1 84 ? -10.683 3.940 6.489 1.00 86.44 84 ARG A N 1
ATOM 666 C CA . ARG A 1 84 ? -11.633 5.040 6.715 1.00 86.44 84 ARG A CA 1
ATOM 667 C C . ARG A 1 84 ? -12.973 4.550 7.267 1.00 86.44 84 ARG A C 1
ATOM 669 O O . ARG A 1 84 ? -13.559 5.219 8.117 1.00 86.44 84 ARG A O 1
ATOM 676 N N . GLY A 1 85 ? -13.456 3.396 6.805 1.00 84.44 85 GLY A N 1
ATOM 677 C CA . GLY A 1 85 ? -14.660 2.762 7.344 1.00 84.44 85 GLY A CA 1
ATOM 678 C C . GLY A 1 85 ? -14.532 2.455 8.839 1.00 84.44 85 GLY A C 1
ATOM 679 O O . GLY A 1 85 ? -15.420 2.803 9.612 1.00 84.44 85 GLY A O 1
ATOM 680 N N . LEU A 1 86 ? -13.395 1.894 9.263 1.00 80.75 86 LEU A N 1
ATOM 681 C CA . LEU A 1 86 ? -13.137 1.564 10.669 1.00 80.75 86 LEU A CA 1
ATOM 682 C C . LEU A 1 86 ? -13.048 2.802 11.569 1.00 80.75 86 LEU A C 1
ATOM 684 O O . LEU A 1 86 ? -13.609 2.807 12.664 1.00 80.75 86 LEU A O 1
ATOM 688 N N . THR A 1 87 ? -12.367 3.859 11.121 1.00 72.38 87 THR A N 1
ATOM 689 C CA . THR A 1 87 ? -12.214 5.085 11.920 1.00 72.38 87 THR A CA 1
ATOM 690 C C . THR A 1 87 ? -13.510 5.888 12.006 1.00 72.38 87 THR A C 1
ATOM 692 O O . THR A 1 87 ? -13.796 6.473 13.048 1.00 72.38 87 THR A O 1
ATOM 695 N N . SER A 1 88 ? -14.338 5.861 10.957 1.00 68.19 88 SER A N 1
ATOM 696 C CA . SER A 1 88 ? -15.634 6.551 10.941 1.00 68.19 88 SER A CA 1
ATOM 697 C C . SER A 1 88 ? -16.670 5.854 11.831 1.00 68.19 88 SER A C 1
ATOM 699 O O . SER A 1 88 ? -17.392 6.526 12.564 1.00 68.19 88 SER A O 1
ATOM 701 N N . SER A 1 89 ? -16.719 4.515 11.837 1.00 57.59 89 SER A N 1
ATOM 702 C CA . SER A 1 89 ? -17.632 3.751 12.706 1.00 57.59 89 SER A CA 1
ATOM 703 C C . SER A 1 89 ? -17.309 3.890 14.196 1.00 57.59 89 SER A C 1
ATOM 705 O O . SER A 1 89 ? -18.210 3.814 15.030 1.00 57.59 89 SER A O 1
ATOM 707 N N . ASN A 1 90 ? -16.045 4.144 14.546 1.00 53.25 90 ASN A N 1
ATOM 708 C CA . ASN A 1 90 ? -15.633 4.331 15.937 1.00 53.25 90 ASN A CA 1
ATOM 709 C C . ASN A 1 90 ? -16.040 5.703 16.514 1.00 53.25 90 ASN A C 1
ATOM 711 O O . ASN A 1 90 ? -15.956 5.910 17.721 1.00 53.25 90 ASN A O 1
ATOM 715 N N . SER A 1 91 ? -16.516 6.633 15.675 1.00 48.91 91 SER A N 1
ATOM 716 C CA . SER A 1 91 ? -16.996 7.950 16.114 1.00 48.91 91 SER A CA 1
ATOM 717 C C . SER A 1 91 ? -18.466 7.949 16.563 1.00 48.91 91 SER A C 1
ATOM 719 O O . SER A 1 91 ? -18.960 8.979 17.019 1.00 48.91 91 SER A O 1
ATOM 721 N N . SER A 1 92 ? -19.183 6.826 16.441 1.00 49.88 92 SER A N 1
ATOM 722 C CA . SER A 1 92 ? -20.647 6.781 16.574 1.00 49.88 92 SER A CA 1
ATOM 723 C C . SER A 1 92 ? -21.171 6.065 17.819 1.00 49.88 92 SER A C 1
ATOM 725 O O . SER A 1 92 ? -22.333 5.691 17.809 1.00 49.88 92 SER A O 1
ATOM 727 N N . ASN A 1 93 ? -20.376 5.860 18.879 1.00 49.62 93 ASN A N 1
ATOM 728 C CA . ASN A 1 93 ? -20.893 5.387 20.175 1.00 49.62 93 ASN A CA 1
ATOM 729 C C . ASN A 1 93 ? -19.919 5.668 21.333 1.00 49.62 93 ASN A C 1
ATOM 731 O O . ASN A 1 93 ? -19.234 4.787 21.842 1.00 49.62 93 ASN A O 1
ATOM 735 N N . THR A 1 94 ? -19.874 6.910 21.805 1.00 50.31 94 THR A N 1
ATOM 736 C CA . THR A 1 94 ? -19.536 7.197 23.209 1.00 50.31 94 THR A CA 1
ATOM 737 C C . THR A 1 94 ? -20.428 8.337 23.683 1.00 50.31 94 THR A C 1
ATOM 739 O O . THR A 1 94 ? -19.986 9.430 24.009 1.00 50.31 94 THR A O 1
ATOM 742 N N . THR A 1 95 ? -21.732 8.074 23.743 1.00 51.88 95 THR A N 1
ATOM 743 C CA . THR A 1 95 ? -22.596 8.769 24.698 1.00 51.88 95 THR A CA 1
ATOM 744 C C . THR A 1 95 ? -22.440 8.029 26.017 1.00 51.88 95 THR A C 1
ATOM 746 O O . THR A 1 95 ? -23.261 7.205 26.406 1.00 51.88 95 THR A O 1
ATOM 749 N N . ARG A 1 96 ? -21.318 8.257 26.704 1.00 49.50 96 ARG A N 1
ATOM 750 C CA . ARG A 1 96 ? -21.220 7.878 28.110 1.00 49.50 96 ARG A CA 1
ATOM 751 C C . ARG A 1 96 ? -22.081 8.900 28.848 1.00 49.50 96 ARG A C 1
ATOM 753 O O . ARG A 1 96 ? -21.610 9.990 29.154 1.00 49.50 96 ARG A O 1
ATOM 760 N N . SER A 1 97 ? -23.366 8.592 29.032 1.00 53.16 97 SER A N 1
ATOM 761 C CA . SER A 1 97 ? -24.251 9.374 29.893 1.00 53.16 97 SER A CA 1
ATOM 762 C C . SER A 1 97 ? -23.686 9.297 31.308 1.00 53.16 97 SER A C 1
ATOM 764 O O . SER A 1 97 ? -23.912 8.339 32.048 1.00 53.16 97 SER A O 1
ATOM 766 N N . VAL A 1 98 ? -22.865 10.273 31.671 1.00 56.78 98 VAL A N 1
ATOM 767 C CA . VAL A 1 98 ? -22.536 10.523 33.065 1.00 56.78 98 VAL A CA 1
ATOM 768 C C . VAL A 1 98 ? -23.815 11.036 33.713 1.00 56.78 98 VAL A C 1
ATOM 770 O O . VAL A 1 98 ? -24.171 12.202 33.567 1.00 56.78 98 VAL A O 1
ATOM 773 N N . ASN A 1 99 ? -24.538 10.147 34.397 1.00 52.41 99 ASN A N 1
ATOM 774 C CA . ASN A 1 99 ? -25.555 10.549 35.361 1.00 52.41 99 ASN A CA 1
ATOM 775 C C . ASN A 1 99 ? -24.835 11.292 36.489 1.00 52.41 99 ASN A C 1
ATOM 777 O O . ASN A 1 99 ? -24.377 10.694 37.461 1.00 52.41 99 ASN A O 1
ATOM 781 N N . PHE A 1 100 ? -24.680 12.602 36.319 1.00 52.50 100 PHE A N 1
ATOM 782 C CA . PHE A 1 100 ? -24.209 13.495 37.361 1.00 52.50 100 PHE A CA 1
ATOM 783 C C . PHE A 1 100 ? -25.385 13.765 38.302 1.00 52.50 100 PHE A C 1
ATOM 785 O O . PHE A 1 100 ? -26.081 14.773 38.198 1.00 52.50 100 PHE A O 1
ATOM 792 N N . THR A 1 101 ? -25.665 12.809 39.186 1.00 54.66 101 THR A N 1
ATOM 793 C CA . THR A 1 101 ? -26.616 13.004 40.278 1.00 54.66 101 THR A CA 1
ATOM 794 C C . THR A 1 101 ? -25.925 13.870 41.325 1.00 54.66 101 THR A C 1
ATOM 796 O O . THR A 1 101 ? -25.169 13.374 42.157 1.00 54.66 101 THR A O 1
ATOM 799 N N . VAL A 1 102 ? -26.135 15.185 41.263 1.00 58.06 102 VAL A N 1
ATOM 800 C CA . VAL A 1 102 ? -25.802 16.073 42.381 1.00 58.06 102 VAL A CA 1
ATOM 801 C C . VAL A 1 102 ? -26.695 15.703 43.570 1.00 58.06 102 VAL A C 1
ATOM 803 O O . VAL A 1 102 ? -27.919 15.720 43.424 1.00 58.06 102 VAL A O 1
ATOM 806 N N . PRO A 1 103 ? -26.144 15.362 44.749 1.00 49.22 103 PRO A N 1
ATOM 807 C CA . PRO A 1 103 ? -26.955 15.252 45.946 1.00 49.22 103 PRO A CA 1
ATOM 808 C C . PRO A 1 103 ? -27.402 16.666 46.325 1.00 49.22 103 PRO A C 1
ATOM 810 O O . PRO A 1 103 ? -26.607 17.499 46.756 1.00 49.22 103 PRO A O 1
ATOM 813 N N . MET A 1 104 ? -28.687 16.947 46.114 1.00 50.03 104 MET A N 1
ATOM 814 C CA . MET A 1 104 ? -29.356 18.133 46.630 1.00 50.03 104 MET A CA 1
ATOM 815 C C . MET A 1 104 ? -29.359 18.019 48.158 1.00 50.03 104 MET A C 1
ATOM 817 O O . MET A 1 104 ? -30.192 17.334 48.746 1.00 50.03 104 MET A O 1
ATOM 821 N N . GLY A 1 105 ? -28.350 18.624 48.787 1.00 49.00 105 GLY A N 1
ATOM 822 C CA . GLY A 1 105 ? -28.239 18.751 50.233 1.00 49.00 105 GLY A CA 1
ATOM 823 C C . GLY A 1 105 ? -29.382 19.608 50.755 1.00 49.00 105 GLY A C 1
ATOM 824 O O . GLY A 1 105 ? -29.290 20.830 50.797 1.00 49.00 105 GLY A O 1
ATOM 825 N N . SER A 1 106 ? -30.477 18.948 51.113 1.00 53.66 106 SER A N 1
ATOM 826 C CA . 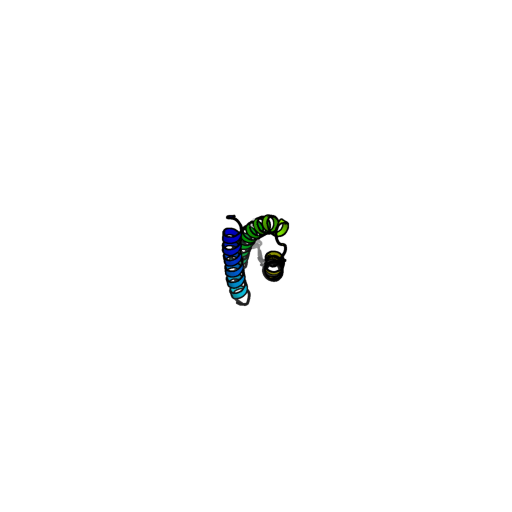SER A 1 106 ? -31.560 19.530 51.888 1.00 53.66 106 SER A CA 1
ATOM 827 C C . SER A 1 106 ? -31.049 19.705 53.318 1.00 53.66 106 SER A C 1
ATOM 829 O O . SER A 1 106 ? -30.938 18.728 54.056 1.00 53.66 106 SER A O 1
ATOM 831 N N . SER A 1 107 ? -30.719 20.932 53.712 1.00 48.56 107 SER A N 1
ATOM 832 C CA . SER A 1 107 ? -30.526 21.272 55.122 1.00 48.56 107 SER A CA 1
ATOM 833 C C . SER A 1 107 ? -31.592 22.268 55.541 1.00 48.56 107 SER A C 1
ATOM 835 O O . SER A 1 107 ? -31.613 23.431 55.149 1.00 48.56 107 SER A O 1
ATOM 837 N N . THR A 1 108 ? -32.519 21.698 56.295 1.00 53.75 108 THR A N 1
ATOM 838 C CA . THR A 1 108 ? -33.633 22.283 57.020 1.00 53.75 108 THR A CA 1
ATOM 839 C C . THR A 1 108 ? -33.164 23.356 58.009 1.00 53.75 108 THR A C 1
ATOM 841 O O . THR A 1 108 ? -32.130 23.203 58.656 1.00 53.75 108 THR A O 1
ATOM 844 N N . LEU A 1 109 ? -33.972 24.413 58.127 1.00 52.22 109 LEU A N 1
ATOM 845 C CA . LEU A 1 109 ? -33.992 25.404 59.207 1.00 52.22 109 LEU A CA 1
ATOM 846 C C . LEU A 1 109 ? -33.955 24.752 60.598 1.00 52.22 109 LEU A C 1
ATOM 848 O O . LEU A 1 109 ? -34.744 23.841 60.848 1.00 52.22 109 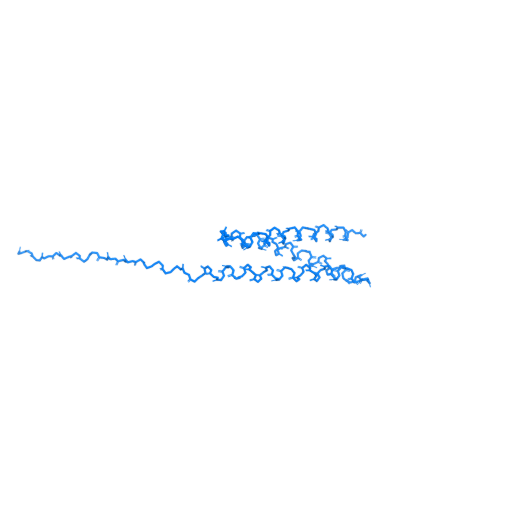LEU A O 1
ATOM 852 N N . ILE A 1 110 ? -33.139 25.287 61.512 1.00 54.47 110 ILE A N 1
ATOM 853 C CA . ILE A 1 110 ? -33.382 25.221 62.960 1.00 54.47 110 ILE A CA 1
ATOM 854 C C . ILE A 1 110 ? -33.062 26.604 63.553 1.00 54.47 110 ILE A C 1
ATOM 856 O O . ILE A 1 110 ? -32.017 27.172 63.249 1.00 54.47 110 ILE A O 1
ATOM 860 N N . GLU A 1 111 ? -34.058 27.081 64.302 1.00 45.06 111 GLU A N 1
ATOM 861 C CA . GLU A 1 111 ? -34.250 28.274 65.153 1.00 45.06 111 GLU A CA 1
ATOM 862 C C . GLU A 1 111 ? -33.037 29.115 65.588 1.00 45.06 111 GLU A C 1
ATOM 864 O O . GLU A 1 111 ? -32.054 28.549 66.117 1.00 45.06 111 GLU A O 1
#

Radius of gyration: 25.06 Å; chains: 1; bounding box: 55×38×89 Å

Organism: NCBI:txid54128